Protein AF-A0A080LWV7-F1 (afdb_monomer_lite)

Foldseek 3Di:
DPDDDADPVRHDPDDCVVVPPQWDWDADPQGWIFIFGNPPLATKTKTADNVRQFIWIQGVSVRDIDTGHPDDDDDDDPPDDDDDDDPDDDDDDPDDDDDDDPPDDDDDDPPDDDDDDPDDDDD

Organism: NCBI:txid327160

Radius of gyration: 22.49 Å; chains: 1; bounding box: 58×31×60 Å

Secondary structure (DSSP, 8-state):
-------SSS--SS--TTS---EEEEE-TTS-EEEEE--TT--EEEEE-TTSSSEEEEETTTTEEEEE-SS------TTS------S------SS------SS------SS------S-----

Structure (mmCIF, N/CA/C/O backbone):
data_AF-A0A080LWV7-F1
#
_entry.id   AF-A0A080LWV7-F1
#
loop_
_atom_site.group_PDB
_atom_site.id
_atom_site.type_symbol
_atom_site.label_atom_id
_atom_site.label_alt_id
_atom_site.label_comp_id
_atom_site.label_asym_id
_atom_site.label_entity_id
_atom_site.label_seq_id
_atom_site.pdbx_PDB_ins_code
_atom_site.Cartn_x
_atom_site.Cartn_y
_atom_site.Cartn_z
_atom_site.occupancy
_atom_site.B_iso_or_equiv
_atom_site.auth_seq_id
_atom_site.auth_comp_id
_atom_site.auth_asym_id
_atom_site.auth_atom_id
_atom_site.pdbx_PDB_model_num
ATOM 1 N N . MET A 1 1 ? 27.137 19.958 -23.168 1.00 61.31 1 MET A N 1
ATOM 2 C CA . MET A 1 1 ? 27.069 18.478 -23.127 1.00 61.31 1 MET A CA 1
ATOM 3 C C . MET A 1 1 ? 25.679 18.060 -23.586 1.00 61.31 1 MET A C 1
ATOM 5 O O . MET A 1 1 ? 24.735 18.680 -23.121 1.00 61.31 1 MET A O 1
ATOM 9 N N . LEU A 1 2 ? 25.559 17.086 -24.499 1.00 73.69 2 LEU A N 1
ATOM 10 C CA . LEU A 1 2 ? 24.276 16.652 -25.093 1.00 73.69 2 LEU A CA 1
ATOM 11 C C . LEU A 1 2 ? 23.799 15.263 -24.615 1.00 73.69 2 LEU A C 1
ATOM 13 O O . LEU A 1 2 ? 22.686 14.869 -24.938 1.00 73.69 2 LEU A O 1
ATOM 17 N N . GLY A 1 3 ? 24.605 14.528 -23.838 1.00 80.69 3 GLY A N 1
ATOM 18 C CA . GLY A 1 3 ? 24.212 13.240 -23.256 1.00 80.69 3 GLY A CA 1
ATOM 19 C C . GLY A 1 3 ? 25.400 12.358 -22.869 1.00 80.69 3 GLY A C 1
ATOM 20 O O . GLY A 1 3 ? 26.553 12.728 -23.096 1.00 80.69 3 GLY A O 1
ATOM 21 N N . GLY A 1 4 ? 25.098 11.196 -22.286 1.00 80.94 4 GLY A N 1
ATOM 22 C CA . GLY A 1 4 ? 26.032 10.099 -22.027 1.00 80.94 4 GLY A CA 1
ATOM 23 C C . GLY A 1 4 ? 25.444 8.785 -22.546 1.00 80.94 4 GLY A C 1
ATOM 24 O O . GLY A 1 4 ? 24.227 8.609 -22.514 1.00 80.94 4 GLY A O 1
ATOM 25 N N . LEU A 1 5 ? 26.291 7.893 -23.063 1.00 85.44 5 LEU A N 1
ATOM 26 C CA . LEU A 1 5 ? 25.886 6.587 -23.593 1.00 85.44 5 LEU A CA 1
ATOM 27 C C . LEU A 1 5 ? 26.283 5.469 -22.622 1.00 85.44 5 LEU A C 1
ATOM 29 O O . LEU A 1 5 ? 27.374 5.494 -22.051 1.00 85.44 5 LEU A O 1
ATOM 33 N N . TRP A 1 6 ? 25.413 4.468 -22.496 1.00 85.06 6 TRP A N 1
ATOM 34 C CA . TRP A 1 6 ? 25.724 3.201 -21.832 1.00 85.06 6 TRP A CA 1
ATOM 35 C C . TRP A 1 6 ? 26.695 2.364 -22.681 1.00 85.06 6 TRP A C 1
ATOM 37 O O . TRP A 1 6 ? 26.744 2.497 -23.905 1.00 85.06 6 TRP A O 1
ATOM 47 N N . ASN A 1 7 ? 27.488 1.510 -22.035 1.00 83.75 7 ASN A N 1
ATOM 48 C CA . ASN A 1 7 ? 28.509 0.675 -22.671 1.00 83.75 7 ASN A CA 1
ATOM 49 C C . ASN A 1 7 ? 28.716 -0.646 -21.888 1.00 83.75 7 ASN A C 1
ATOM 51 O O . ASN A 1 7 ? 27.998 -0.944 -20.938 1.00 83.75 7 ASN A O 1
ATOM 55 N N . GLY A 1 8 ? 29.701 -1.466 -22.274 1.00 80.56 8 GLY A N 1
ATOM 56 C CA . GLY A 1 8 ? 29.962 -2.761 -21.619 1.00 80.56 8 GLY A CA 1
ATOM 57 C C . GLY A 1 8 ? 30.388 -2.680 -20.141 1.00 80.56 8 GLY A C 1
ATOM 58 O O . GLY A 1 8 ? 30.254 -3.664 -19.413 1.00 80.56 8 GLY A O 1
ATOM 59 N N . LYS A 1 9 ? 30.878 -1.520 -19.691 1.00 83.88 9 LYS A N 1
ATOM 60 C CA . LYS A 1 9 ? 31.225 -1.219 -18.296 1.00 83.88 9 LYS A CA 1
ATOM 61 C C . LYS A 1 9 ? 30.065 -0.522 -17.579 1.00 83.88 9 LYS A C 1
ATOM 63 O O . LYS A 1 9 ? 29.653 -0.970 -16.512 1.00 83.88 9 LYS A O 1
ATOM 68 N N . ASP A 1 10 ? 29.522 0.530 -18.186 1.00 83.25 10 ASP A N 1
ATOM 69 C CA . ASP A 1 10 ? 28.364 1.279 -17.697 1.00 83.25 10 ASP A CA 1
ATOM 70 C C . ASP A 1 10 ? 27.098 0.683 -18.309 1.00 83.25 10 ASP A C 1
ATOM 72 O O . ASP A 1 10 ? 26.618 1.125 -19.353 1.00 83.25 10 ASP A O 1
ATOM 76 N N . LYS A 1 11 ? 26.593 -0.379 -17.683 1.00 85.94 11 LYS A N 1
ATOM 77 C CA . LYS A 1 11 ? 25.412 -1.091 -18.175 1.00 85.94 11 LYS A CA 1
ATOM 78 C C . LYS A 1 11 ? 24.145 -0.241 -18.023 1.00 85.94 11 LYS A C 1
ATOM 80 O O . LYS A 1 11 ? 24.022 0.477 -17.026 1.00 85.94 11 LYS A O 1
ATOM 85 N N . PRO A 1 12 ? 23.184 -0.361 -18.958 1.00 86.69 12 PRO A N 1
ATOM 86 C CA . PRO A 1 12 ? 21.888 0.280 -18.812 1.00 86.69 12 PRO A CA 1
ATOM 87 C C . PRO A 1 12 ? 21.167 -0.232 -17.555 1.00 86.69 12 PRO A C 1
ATOM 89 O O . PRO A 1 12 ? 21.448 -1.330 -17.064 1.00 86.69 12 PRO A O 1
ATOM 92 N N . PRO A 1 13 ? 20.230 0.555 -17.012 1.00 84.69 13 PRO A N 1
ATOM 93 C CA . PRO A 1 13 ? 19.577 0.229 -15.752 1.00 84.69 13 PRO A CA 1
ATOM 94 C C . PRO A 1 13 ? 18.476 -0.841 -15.887 1.00 84.69 13 PRO A C 1
ATOM 96 O O . PRO A 1 13 ? 18.009 -1.340 -14.868 1.00 84.69 13 PRO A O 1
ATOM 99 N N . ALA A 1 14 ? 18.094 -1.204 -17.114 1.00 86.25 14 ALA A N 1
ATOM 100 C CA . ALA A 1 14 ? 17.279 -2.367 -17.454 1.00 86.25 14 ALA A CA 1
ATOM 101 C C . ALA A 1 14 ? 17.836 -3.029 -18.720 1.00 86.25 14 ALA A C 1
ATOM 103 O O . ALA A 1 14 ? 18.460 -2.358 -19.548 1.00 86.25 14 ALA A O 1
ATOM 104 N N . ASP A 1 15 ? 17.606 -4.333 -18.850 1.00 83.94 15 ASP A N 1
ATOM 105 C CA . ASP A 1 15 ? 17.845 -5.052 -20.098 1.00 83.94 15 ASP A CA 1
ATOM 106 C C . ASP A 1 15 ? 16.707 -4.769 -21.090 1.00 83.94 15 ASP A C 1
ATOM 108 O O . ASP A 1 15 ? 15.557 -4.594 -20.696 1.00 83.94 15 ASP A O 1
ATOM 112 N N . ASN A 1 16 ? 17.054 -4.702 -22.370 1.00 84.31 16 ASN A N 1
ATOM 113 C CA . ASN A 1 16 ? 16.122 -4.547 -23.486 1.00 84.31 16 ASN A CA 1
ATOM 114 C C . ASN A 1 16 ? 16.591 -5.376 -24.697 1.00 84.31 16 ASN A C 1
ATOM 116 O O . ASN A 1 16 ? 16.426 -4.971 -25.848 1.00 84.31 16 ASN A O 1
ATOM 120 N N . ALA A 1 17 ? 17.265 -6.505 -24.454 1.00 82.88 17 ALA A N 1
ATOM 121 C CA . ALA A 1 17 ? 17.782 -7.375 -25.509 1.00 82.88 17 ALA A CA 1
ATOM 122 C C . ALA A 1 17 ? 16.682 -7.964 -26.413 1.00 82.88 17 ALA A C 1
ATOM 124 O O . ALA A 1 17 ? 16.961 -8.305 -27.560 1.00 82.88 17 ALA A O 1
ATOM 125 N N . ASP A 1 18 ? 15.444 -8.060 -25.919 1.00 85.50 18 ASP A N 1
ATOM 126 C CA . ASP A 1 18 ? 14.275 -8.516 -26.679 1.00 85.50 18 ASP A CA 1
ATOM 127 C C . ASP A 1 18 ? 13.680 -7.437 -27.607 1.00 85.50 18 ASP A C 1
ATOM 129 O O . ASP A 1 18 ? 12.871 -7.748 -28.479 1.00 85.50 18 ASP A O 1
ATOM 133 N N . GLY A 1 19 ? 14.086 -6.173 -27.441 1.00 84.75 19 GLY A N 1
ATOM 134 C CA . GLY A 1 19 ? 13.636 -5.037 -28.239 1.00 84.75 19 GLY A CA 1
ATOM 135 C C . GLY A 1 19 ? 12.207 -4.565 -27.960 1.00 84.75 19 GLY A C 1
ATOM 136 O O . GLY A 1 19 ? 11.764 -3.619 -28.613 1.00 84.75 19 GLY A O 1
ATOM 137 N N . GLN A 1 20 ? 11.490 -5.165 -27.005 1.00 88.88 20 GLN A N 1
ATOM 138 C CA . GLN A 1 20 ? 10.095 -4.805 -26.718 1.00 88.88 20 GLN A CA 1
ATOM 139 C C . GLN A 1 20 ? 9.984 -3.453 -26.011 1.00 88.88 20 GLN A C 1
ATOM 141 O O . GLN A 1 20 ? 8.978 -2.760 -26.143 1.00 88.88 20 GLN A O 1
ATOM 146 N N . ASN A 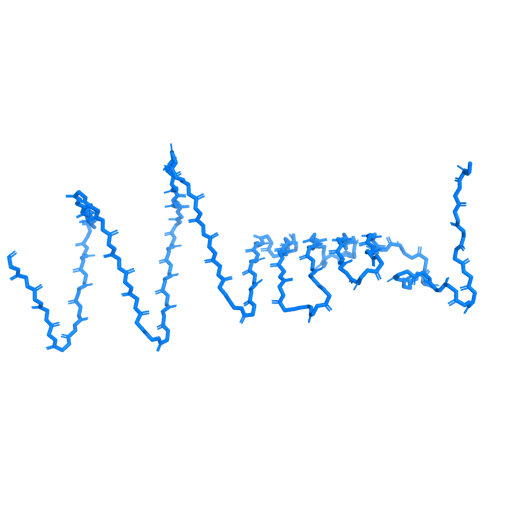1 21 ? 11.035 -3.056 -25.287 1.00 88.00 21 ASN A N 1
ATOM 147 C CA . ASN A 1 21 ? 11.116 -1.795 -24.557 1.00 88.00 21 ASN A CA 1
ATOM 148 C C . ASN A 1 21 ? 9.948 -1.597 -23.575 1.00 88.00 21 ASN A C 1
ATOM 150 O O . ASN A 1 21 ? 9.490 -0.474 -23.360 1.00 88.00 21 ASN A O 1
ATOM 154 N N . ALA A 1 22 ? 9.484 -2.702 -22.982 1.00 92.88 22 ALA A N 1
ATOM 155 C CA . ALA A 1 22 ? 8.389 -2.715 -22.019 1.00 92.88 22 ALA A CA 1
ATOM 156 C C . ALA A 1 22 ? 8.748 -1.969 -20.724 1.00 92.88 22 ALA A C 1
ATOM 158 O O . ALA A 1 22 ? 7.879 -1.419 -20.062 1.00 92.88 22 ALA A O 1
ATOM 159 N N . LEU A 1 23 ? 10.032 -1.907 -20.357 1.00 93.38 23 LEU A N 1
ATOM 160 C CA . LEU A 1 23 ? 10.478 -1.215 -19.151 1.00 93.38 23 LEU A CA 1
ATOM 161 C C . LEU A 1 23 ? 11.063 0.155 -19.481 1.00 93.38 23 LEU A C 1
ATOM 163 O O . LEU A 1 23 ? 12.142 0.270 -20.064 1.00 93.38 23 LEU A O 1
ATOM 167 N N . ARG A 1 24 ? 10.402 1.210 -19.006 1.00 93.69 24 ARG A N 1
ATOM 168 C CA . ARG A 1 24 ? 10.937 2.576 -19.017 1.00 93.69 24 ARG A CA 1
ATOM 169 C C . ARG A 1 24 ? 11.221 2.987 -17.589 1.00 93.69 24 ARG A C 1
ATOM 171 O O . ARG A 1 24 ? 10.313 3.020 -16.766 1.00 93.69 24 ARG A O 1
ATOM 178 N N . LEU A 1 25 ? 12.469 3.307 -17.263 1.00 95.06 25 LEU A N 1
ATOM 179 C CA . LEU A 1 25 ? 12.808 3.630 -15.882 1.00 95.06 25 LEU A CA 1
ATOM 180 C C . LEU A 1 25 ? 13.901 4.682 -15.746 1.00 95.06 25 LEU A C 1
ATOM 182 O O . LEU A 1 25 ? 14.763 4.844 -16.610 1.00 95.06 25 LEU A O 1
ATOM 186 N N . ILE A 1 26 ? 13.872 5.367 -14.608 1.00 94.38 26 ILE A N 1
ATOM 187 C CA . ILE A 1 26 ? 14.931 6.250 -14.138 1.00 94.38 26 ILE A CA 1
ATOM 188 C C . ILE A 1 26 ? 15.528 5.608 -12.891 1.00 94.38 26 ILE A C 1
ATOM 190 O O . ILE A 1 26 ? 14.828 5.370 -11.907 1.00 94.38 26 ILE A O 1
ATOM 194 N N . ARG A 1 27 ? 16.838 5.351 -12.925 1.00 94.69 27 ARG A N 1
ATOM 195 C CA . ARG A 1 27 ? 17.599 4.864 -11.773 1.00 94.69 27 ARG A CA 1
ATOM 196 C C . ARG A 1 27 ? 18.529 5.955 -11.265 1.00 94.69 27 ARG A C 1
ATOM 198 O O . ARG A 1 27 ? 19.380 6.448 -12.001 1.00 94.69 27 ARG A O 1
ATOM 205 N N . SER A 1 28 ? 18.386 6.323 -9.997 1.00 95.44 28 SER A N 1
ATOM 206 C CA . SER A 1 28 ? 19.306 7.265 -9.349 1.00 95.44 28 SER A CA 1
ATOM 207 C C . SER A 1 28 ? 20.696 6.643 -9.156 1.00 95.44 28 SER A C 1
ATOM 209 O O . SER A 1 28 ? 20.829 5.423 -9.054 1.00 95.44 28 SER A O 1
ATOM 211 N N . ARG A 1 29 ? 21.739 7.472 -8.990 1.00 93.38 29 ARG A N 1
ATOM 212 C CA . ARG A 1 29 ? 23.100 7.006 -8.640 1.00 93.38 29 ARG A CA 1
ATOM 213 C C . ARG A 1 29 ? 23.110 6.104 -7.397 1.00 93.38 29 ARG A C 1
ATOM 215 O O . ARG A 1 29 ? 23.904 5.174 -7.320 1.00 93.38 29 ARG A O 1
ATOM 222 N N . SER A 1 30 ? 22.242 6.393 -6.425 1.00 95.44 30 SER A N 1
ATOM 223 C CA . SER A 1 30 ? 22.139 5.635 -5.173 1.00 95.44 30 SER A CA 1
ATOM 224 C C . SER A 1 30 ? 21.332 4.340 -5.310 1.00 95.44 30 SER A C 1
ATOM 226 O O . SER A 1 30 ? 21.392 3.506 -4.412 1.00 95.44 30 SER A O 1
ATOM 228 N N . GLY A 1 31 ? 20.623 4.140 -6.425 1.00 94.25 31 GLY A N 1
ATOM 229 C CA . GLY A 1 31 ? 19.936 2.893 -6.759 1.00 94.25 31 GLY A CA 1
ATOM 230 C C . GLY A 1 31 ? 18.408 2.916 -6.674 1.00 94.25 31 GLY A C 1
ATOM 231 O O . GLY A 1 31 ? 17.814 1.927 -7.075 1.00 94.25 31 GLY A O 1
ATOM 232 N N . HIS A 1 32 ? 17.780 4.013 -6.230 1.00 97.56 32 HIS A N 1
ATOM 233 C CA . HIS A 1 32 ? 16.316 4.195 -6.270 1.00 97.56 32 HIS A CA 1
ATOM 234 C C . HIS A 1 32 ? 15.777 4.173 -7.704 1.00 97.56 32 HIS A C 1
ATOM 236 O O . HIS A 1 32 ? 16.478 4.631 -8.616 1.00 97.56 32 HIS A O 1
ATOM 242 N N . LEU A 1 33 ? 14.537 3.715 -7.870 1.00 97.25 33 LEU A N 1
ATOM 243 C CA . LEU A 1 33 ? 13.876 3.514 -9.153 1.00 97.25 33 LEU A CA 1
ATOM 244 C C . LEU A 1 33 ? 12.553 4.278 -9.233 1.00 97.25 33 LEU A C 1
ATOM 246 O O . LEU A 1 33 ? 11.755 4.269 -8.299 1.00 97.25 33 LEU A O 1
ATOM 250 N N . VAL A 1 34 ? 12.308 4.872 -10.396 1.00 98.12 34 VAL A N 1
ATOM 251 C CA . VAL A 1 34 ? 10.962 5.181 -10.890 1.00 98.12 34 VAL A CA 1
ATOM 252 C C . VAL A 1 34 ? 10.792 4.388 -12.178 1.00 98.12 34 VAL A C 1
ATOM 254 O O . VAL A 1 34 ? 11.597 4.570 -13.092 1.00 98.12 34 VAL A O 1
ATOM 257 N N . ARG A 1 35 ? 9.815 3.481 -12.243 1.00 97.00 35 ARG A N 1
ATOM 258 C CA . ARG A 1 35 ? 9.658 2.507 -13.334 1.00 97.00 35 ARG A CA 1
ATOM 259 C C . ARG A 1 35 ? 8.228 2.501 -13.867 1.00 97.00 35 ARG A C 1
ATOM 261 O O . ARG A 1 35 ? 7.275 2.508 -13.098 1.00 97.00 35 ARG A O 1
ATOM 268 N N . LEU A 1 36 ? 8.113 2.478 -15.188 1.00 97.19 36 LEU A N 1
ATOM 269 C CA . LEU A 1 36 ? 6.905 2.180 -15.943 1.00 97.19 36 LEU A CA 1
ATOM 270 C C . LEU A 1 36 ? 7.115 0.819 -16.605 1.00 97.19 36 LEU A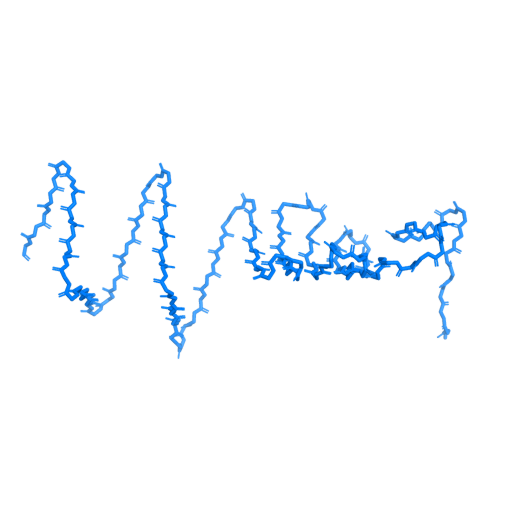 C 1
ATOM 272 O O . LEU A 1 36 ? 8.134 0.616 -17.274 1.00 97.19 36 LEU A O 1
ATOM 276 N N . ASN A 1 37 ? 6.182 -0.098 -16.381 1.00 95.25 37 ASN A N 1
ATOM 277 C CA . ASN A 1 37 ? 6.096 -1.363 -17.092 1.00 95.25 37 ASN A CA 1
ATOM 278 C C . ASN A 1 37 ? 4.914 -1.296 -18.063 1.00 95.25 37 ASN A C 1
ATOM 280 O O . ASN A 1 37 ? 3.785 -1.141 -17.611 1.00 95.25 37 ASN A O 1
ATOM 284 N N . ASP A 1 38 ? 5.198 -1.422 -19.354 1.00 94.94 38 ASP A N 1
ATOM 285 C CA . ASP A 1 38 ? 4.250 -1.475 -20.471 1.00 94.94 38 ASP A CA 1
ATOM 286 C C . ASP A 1 38 ? 4.102 -2.923 -21.010 1.00 94.94 38 ASP A C 1
ATOM 288 O O . ASP A 1 38 ? 3.633 -3.126 -22.128 1.00 94.94 38 ASP A O 1
ATOM 292 N N . GLU A 1 39 ? 4.555 -3.948 -20.269 1.00 93.50 39 GLU A N 1
ATOM 293 C CA . GLU A 1 39 ? 4.314 -5.353 -20.632 1.00 93.50 39 GLU A CA 1
ATOM 294 C C . GLU A 1 39 ? 2.811 -5.662 -20.564 1.00 93.50 39 GLU A C 1
ATOM 296 O O . GLU A 1 39 ? 2.191 -5.495 -19.512 1.00 93.50 39 GLU A O 1
ATOM 301 N N . ASP A 1 40 ? 2.258 -6.143 -21.682 1.00 92.94 40 ASP A N 1
ATOM 302 C CA . ASP A 1 40 ? 0.827 -6.405 -21.864 1.00 92.94 40 ASP A CA 1
ATOM 303 C C . ASP A 1 40 ? 0.267 -7.310 -20.750 1.00 92.94 40 ASP A C 1
ATOM 305 O O . ASP A 1 40 ? 0.764 -8.414 -20.493 1.00 92.94 40 ASP A O 1
ATOM 309 N N . GLY A 1 41 ? -0.753 -6.819 -20.045 1.00 93.94 41 GLY A N 1
ATOM 310 C CA . GLY A 1 41 ? -1.396 -7.495 -18.914 1.00 93.94 41 GLY A CA 1
ATOM 311 C C . GLY A 1 41 ? -0.612 -7.479 -17.594 1.00 93.94 41 GLY A C 1
ATOM 312 O O . GLY A 1 41 ? -1.034 -8.125 -16.628 1.00 93.94 41 GLY A O 1
ATOM 313 N N . LYS A 1 42 ? 0.526 -6.777 -17.519 1.00 94.81 42 LYS A N 1
ATOM 314 C CA . LYS A 1 42 ? 1.344 -6.599 -16.302 1.00 94.81 42 LYS A CA 1
ATOM 315 C C . LYS A 1 42 ? 1.768 -5.148 -16.100 1.00 94.81 42 LYS A C 1
ATOM 317 O O . LYS A 1 42 ? 2.811 -4.879 -15.491 1.00 94.81 42 LYS A O 1
ATOM 322 N N . GLU A 1 43 ? 0.976 -4.223 -16.614 1.00 96.88 43 GLU A N 1
ATOM 323 C CA . GLU A 1 43 ? 1.315 -2.816 -16.648 1.00 96.88 43 GLU A CA 1
ATOM 324 C C . GLU A 1 43 ? 1.355 -2.238 -15.226 1.00 96.88 43 GLU A C 1
ATOM 326 O O . GLU A 1 43 ? 0.498 -2.530 -14.377 1.00 96.88 43 GLU A O 1
ATOM 331 N N . LYS A 1 44 ? 2.411 -1.469 -14.931 1.00 97.81 44 LYS A N 1
ATOM 332 C CA . LYS A 1 44 ? 2.683 -0.929 -13.588 1.00 97.81 44 LYS A CA 1
ATOM 333 C C . LYS A 1 44 ? 3.363 0.428 -13.632 1.00 97.81 44 LYS A C 1
ATOM 335 O O . LYS A 1 44 ? 4.180 0.700 -14.509 1.00 97.81 44 LYS A O 1
ATOM 340 N N . ILE A 1 45 ? 3.091 1.240 -12.614 1.00 98.38 45 ILE A N 1
ATOM 341 C CA . ILE A 1 45 ? 3.852 2.452 -12.285 1.00 98.38 45 ILE A CA 1
ATOM 342 C C . ILE A 1 45 ? 4.427 2.264 -10.887 1.00 98.38 45 ILE A C 1
ATOM 344 O O . ILE A 1 45 ? 3.691 1.971 -9.947 1.00 98.38 45 ILE A O 1
ATOM 348 N N . GLU A 1 46 ? 5.735 2.430 -10.733 1.00 98.19 46 GLU A N 1
ATOM 349 C CA . GLU A 1 46 ? 6.437 2.070 -9.504 1.00 98.19 46 GLU A CA 1
ATOM 350 C C . GLU A 1 46 ? 7.427 3.155 -9.078 1.00 98.19 46 GLU A C 1
ATOM 352 O O . GLU A 1 46 ? 8.205 3.665 -9.887 1.00 98.19 46 GLU A O 1
ATOM 357 N N . ILE A 1 47 ? 7.434 3.464 -7.783 1.00 98.44 47 ILE A N 1
ATOM 358 C CA . ILE A 1 47 ? 8.466 4.259 -7.111 1.00 98.44 47 ILE A CA 1
ATOM 359 C C . ILE A 1 47 ? 9.048 3.377 -6.014 1.00 98.44 47 ILE A C 1
ATOM 361 O O . ILE A 1 47 ? 8.323 2.988 -5.102 1.00 98.44 47 ILE A O 1
ATOM 365 N N . ILE A 1 48 ? 10.332 3.038 -6.114 1.00 98.19 48 ILE A N 1
ATOM 366 C CA . ILE A 1 48 ? 10.969 2.018 -5.273 1.00 98.19 48 ILE A CA 1
ATOM 367 C C . ILE A 1 48 ? 12.294 2.553 -4.737 1.00 98.19 48 ILE A C 1
ATOM 369 O O . ILE A 1 48 ? 13.108 3.125 -5.474 1.00 98.19 48 ILE A O 1
ATOM 373 N N . ASP A 1 49 ? 12.527 2.380 -3.439 1.00 98.00 49 ASP A N 1
ATOM 374 C CA . ASP A 1 49 ? 13.809 2.722 -2.845 1.00 98.00 49 ASP A CA 1
ATOM 375 C C . ASP A 1 49 ? 14.911 1.701 -3.191 1.00 98.00 49 ASP A C 1
ATOM 377 O O . ASP A 1 49 ? 14.682 0.680 -3.827 1.00 98.00 49 ASP A O 1
ATOM 381 N N . LYS A 1 50 ? 16.157 1.973 -2.790 1.00 97.06 50 LYS A N 1
ATOM 382 C CA . LYS A 1 50 ? 17.277 1.060 -3.071 1.00 97.06 50 LYS A CA 1
ATOM 383 C C . LYS A 1 50 ? 17.114 -0.293 -2.363 1.00 97.06 50 LYS A C 1
ATOM 385 O O . LYS A 1 50 ? 17.646 -1.289 -2.840 1.00 97.06 50 LYS A O 1
ATOM 390 N N . SER A 1 51 ? 16.485 -0.301 -1.186 1.00 96.94 51 SER A N 1
ATOM 391 C CA . SER A 1 51 ? 16.317 -1.524 -0.398 1.00 96.94 51 SER A CA 1
ATOM 392 C C . SER A 1 51 ? 15.209 -2.428 -0.935 1.00 96.94 51 SER A C 1
ATOM 394 O O . SER A 1 51 ? 15.146 -3.582 -0.528 1.00 96.94 51 SER A O 1
ATOM 396 N N . GLU A 1 52 ? 14.363 -1.898 -1.826 1.00 96.19 52 GLU A N 1
ATOM 397 C CA . GLU A 1 52 ? 13.145 -2.521 -2.355 1.00 96.19 52 GLU A CA 1
ATOM 398 C C . GLU A 1 52 ? 12.069 -2.787 -1.297 1.00 96.19 52 GLU A C 1
ATOM 400 O O . GLU A 1 52 ? 11.020 -3.354 -1.595 1.00 96.19 52 GLU A O 1
ATOM 405 N N . LYS A 1 53 ? 12.290 -2.336 -0.060 1.00 97.62 53 LYS A N 1
ATOM 406 C CA . LYS A 1 53 ? 11.342 -2.515 1.035 1.00 97.62 53 LYS A CA 1
ATOM 407 C C . LYS A 1 53 ? 10.336 -1.377 1.147 1.00 97.62 53 LYS A C 1
ATOM 409 O O . LYS A 1 53 ? 9.276 -1.559 1.738 1.00 97.62 53 LYS A O 1
ATOM 414 N N . ASN A 1 54 ? 10.661 -0.211 0.586 1.00 98.38 54 ASN A N 1
ATOM 415 C CA . ASN A 1 54 ? 9.778 0.948 0.581 1.00 98.38 54 ASN A CA 1
ATOM 416 C C . ASN A 1 54 ? 9.326 1.225 -0.853 1.00 98.38 54 ASN A C 1
ATOM 418 O O . ASN A 1 54 ? 10.162 1.443 -1.737 1.00 98.38 54 ASN A O 1
ATOM 422 N N . SER A 1 55 ? 8.014 1.216 -1.095 1.00 98.31 55 SER A N 1
ATOM 423 C CA . SER A 1 55 ? 7.483 1.372 -2.450 1.00 98.31 55 SER A CA 1
ATOM 424 C C . SER A 1 55 ? 6.087 1.984 -2.524 1.00 98.31 55 SER A C 1
ATOM 426 O O . SER A 1 55 ? 5.291 1.915 -1.585 1.00 98.31 55 SER A O 1
ATOM 428 N N . ILE A 1 56 ? 5.802 2.573 -3.686 1.00 98.62 56 ILE A N 1
ATOM 429 C CA . ILE A 1 56 ? 4.461 2.926 -4.150 1.00 98.62 56 ILE A CA 1
ATOM 430 C C . ILE A 1 56 ? 4.272 2.253 -5.506 1.00 98.62 56 ILE A C 1
ATOM 432 O O . ILE A 1 56 ? 5.054 2.501 -6.426 1.00 98.62 56 ILE A O 1
ATOM 436 N N . VAL A 1 57 ? 3.247 1.413 -5.624 1.00 98.50 57 VAL A N 1
ATOM 437 C CA . VAL A 1 57 ? 2.961 0.626 -6.829 1.00 98.50 57 VAL A CA 1
ATOM 438 C C . VAL A 1 57 ? 1.526 0.864 -7.265 1.00 98.50 57 VAL A C 1
ATOM 440 O O . VAL A 1 57 ? 0.594 0.589 -6.512 1.00 98.50 57 VAL A O 1
ATOM 443 N N . PHE A 1 58 ? 1.358 1.342 -8.492 1.00 98.56 58 PHE A N 1
ATOM 444 C CA . PHE A 1 58 ? 0.090 1.361 -9.206 1.00 98.56 58 PHE A CA 1
ATOM 445 C C . PHE A 1 58 ? 0.092 0.145 -10.127 1.00 98.56 58 PHE A C 1
ATOM 447 O O . PHE A 1 58 ? 0.865 0.095 -11.083 1.00 98.56 58 PHE A O 1
ATOM 454 N N . ASP A 1 59 ? -0.730 -0.846 -9.813 1.00 97.62 59 ASP A N 1
ATOM 455 C CA . ASP A 1 59 ? -0.890 -2.052 -10.615 1.00 97.62 59 ASP A CA 1
ATOM 456 C C . ASP A 1 59 ? -2.137 -1.869 -11.482 1.00 97.62 59 ASP A C 1
ATOM 458 O O . ASP A 1 59 ? -3.269 -1.972 -11.003 1.00 97.62 59 ASP A O 1
ATOM 462 N N . THR A 1 60 ? -1.934 -1.498 -12.747 1.00 95.31 60 THR A N 1
ATOM 463 C CA . THR A 1 60 ? -3.040 -1.135 -13.643 1.00 95.31 60 THR A CA 1
ATOM 464 C C . THR A 1 60 ? -3.768 -2.365 -14.170 1.00 95.31 60 THR A C 1
ATOM 466 O O . THR A 1 60 ? -4.962 -2.276 -14.442 1.00 95.31 60 THR A O 1
ATOM 469 N N . ALA A 1 61 ? -3.098 -3.520 -14.222 1.00 92.69 61 ALA A N 1
ATOM 470 C CA . ALA A 1 61 ? -3.719 -4.797 -14.567 1.00 92.69 61 ALA A CA 1
ATOM 471 C C . ALA A 1 61 ? -4.783 -5.220 -13.534 1.00 92.69 61 ALA A C 1
ATOM 473 O O . ALA A 1 61 ? -5.867 -5.676 -13.896 1.00 92.69 61 ALA A O 1
ATOM 474 N N . SER A 1 62 ? -4.501 -5.033 -12.240 1.00 95.69 62 SER A N 1
ATOM 475 C CA . SER A 1 62 ? -5.450 -5.299 -11.144 1.00 95.69 62 SER A CA 1
ATOM 476 C C . SER A 1 62 ? -6.276 -4.082 -10.714 1.00 95.69 62 SER A C 1
ATOM 478 O O . SER A 1 62 ? -7.205 -4.226 -9.917 1.00 95.69 62 SER A O 1
ATOM 480 N N . ASN A 1 63 ? -5.953 -2.894 -11.233 1.00 96.75 63 ASN A N 1
ATOM 481 C CA . ASN A 1 63 ? -6.516 -1.603 -10.840 1.00 96.75 63 ASN A CA 1
ATOM 482 C C . ASN A 1 63 ? -6.386 -1.324 -9.327 1.00 96.75 63 ASN A C 1
ATOM 484 O O . ASN A 1 63 ? -7.354 -0.953 -8.656 1.00 96.75 63 ASN A O 1
ATOM 488 N N . THR A 1 64 ? -5.185 -1.532 -8.777 1.00 97.81 64 THR A N 1
ATOM 489 C CA . THR A 1 64 ? -4.885 -1.321 -7.352 1.00 97.81 64 THR A CA 1
ATOM 490 C C . THR A 1 64 ? -3.709 -0.372 -7.133 1.00 97.81 64 THR A C 1
ATOM 492 O O . THR A 1 64 ? -2.850 -0.195 -7.996 1.00 97.81 64 THR A O 1
ATOM 495 N N . ILE A 1 65 ? -3.669 0.251 -5.952 1.00 98.25 65 ILE A N 1
ATOM 496 C CA . ILE A 1 65 ? -2.536 1.056 -5.487 1.00 98.25 65 ILE A CA 1
ATOM 497 C C . ILE A 1 65 ? -2.072 0.492 -4.148 1.00 98.25 65 ILE A C 1
ATOM 499 O O . ILE A 1 65 ? -2.881 0.330 -3.234 1.00 98.25 65 ILE A O 1
ATOM 503 N N . THR A 1 66 ? -0.775 0.220 -4.028 1.00 98.00 66 THR A N 1
ATOM 504 C CA . THR A 1 66 ? -0.149 -0.292 -2.804 1.00 98.00 66 THR A CA 1
ATOM 505 C C . THR A 1 66 ? 0.963 0.645 -2.353 1.00 98.00 66 THR A C 1
ATOM 507 O O . THR A 1 66 ? 1.798 1.054 -3.158 1.00 98.00 66 THR A O 1
ATOM 510 N N . ILE A 1 67 ? 0.981 0.971 -1.060 1.00 98.25 67 ILE A N 1
ATOM 511 C CA . ILE A 1 67 ? 2.069 1.698 -0.398 1.00 98.25 67 ILE A CA 1
ATOM 512 C C . ILE A 1 67 ? 2.661 0.758 0.650 1.00 98.25 67 ILE A C 1
ATOM 514 O O . ILE A 1 67 ? 1.927 0.192 1.459 1.00 98.25 67 ILE A O 1
ATOM 518 N N . THR A 1 68 ? 3.975 0.562 0.628 1.00 98.00 68 THR A N 1
ATOM 519 C CA . THR A 1 68 ? 4.682 -0.343 1.544 1.00 98.00 68 THR A CA 1
ATOM 520 C C . THR A 1 68 ? 5.892 0.356 2.151 1.00 98.00 68 THR A C 1
ATOM 522 O O . THR A 1 68 ? 6.577 1.114 1.465 1.00 98.00 68 THR A O 1
ATOM 525 N N . SER A 1 69 ? 6.138 0.094 3.436 1.00 98.12 69 SER A N 1
ATOM 526 C CA . SER A 1 69 ? 7.292 0.570 4.202 1.00 98.12 69 SER A CA 1
ATOM 527 C C . SER A 1 69 ? 7.824 -0.571 5.073 1.00 98.12 69 SER A C 1
ATOM 529 O O . SER A 1 69 ? 7.032 -1.358 5.590 1.00 98.12 69 SER A O 1
ATOM 531 N N . ASP A 1 70 ? 9.146 -0.659 5.249 1.00 97.94 70 ASP A N 1
ATOM 532 C CA . ASP A 1 70 ? 9.782 -1.600 6.198 1.00 97.94 70 ASP A CA 1
ATOM 533 C C . ASP A 1 70 ? 9.573 -1.175 7.658 1.00 97.94 70 ASP A C 1
ATOM 535 O O . ASP A 1 70 ? 9.779 -1.961 8.577 1.00 97.94 70 ASP A O 1
ATOM 539 N N . GLN A 1 71 ? 9.243 0.099 7.865 1.00 96.94 71 GLN A N 1
ATOM 540 C CA . GLN A 1 71 ? 9.087 0.732 9.170 1.00 96.94 71 GLN A CA 1
ATOM 541 C C . GLN A 1 71 ? 7.812 1.591 9.144 1.00 96.94 71 GLN A C 1
ATOM 543 O O . GLN A 1 71 ? 6.788 1.187 8.591 1.00 96.94 71 GLN A O 1
ATOM 548 N N . ASP A 1 72 ? 7.868 2.792 9.712 1.00 97.31 72 ASP A N 1
ATOM 549 C CA . ASP A 1 72 ? 6.703 3.649 9.880 1.00 97.31 72 ASP A CA 1
ATOM 550 C C . ASP A 1 72 ? 6.172 4.225 8.557 1.00 97.31 72 ASP A C 1
ATOM 552 O O . ASP A 1 72 ? 6.907 4.465 7.591 1.00 97.31 72 ASP A O 1
ATOM 556 N N . ILE A 1 73 ? 4.867 4.502 8.551 1.00 97.75 73 ILE A N 1
ATOM 557 C CA . ILE A 1 73 ? 4.178 5.320 7.553 1.00 97.75 73 ILE A CA 1
ATOM 558 C C . ILE A 1 73 ? 3.462 6.446 8.307 1.00 97.75 73 ILE A C 1
ATOM 560 O O . ILE A 1 73 ? 2.591 6.184 9.134 1.00 97.75 73 ILE A O 1
ATOM 564 N N . SER A 1 74 ? 3.795 7.701 7.993 1.00 96.56 74 SER A N 1
ATOM 565 C CA . SER A 1 74 ? 3.221 8.888 8.644 1.00 96.56 74 SER A CA 1
ATOM 566 C C . SER A 1 74 ? 2.392 9.714 7.662 1.00 96.56 74 SER A C 1
ATOM 568 O O . SER A 1 74 ? 2.920 10.214 6.669 1.00 96.56 74 SER A O 1
ATOM 570 N N . LEU A 1 75 ? 1.101 9.903 7.957 1.00 96.50 75 LEU A N 1
ATOM 571 C CA . LEU A 1 75 ? 0.191 10.763 7.192 1.00 96.50 75 LEU A CA 1
ATOM 572 C C . LEU A 1 75 ? -0.159 11.988 8.042 1.00 96.50 75 LEU A C 1
ATOM 574 O O . LEU A 1 75 ? -0.901 11.883 9.014 1.00 96.50 75 LEU A O 1
ATOM 578 N N . LEU A 1 76 ? 0.383 13.153 7.685 1.00 95.88 76 LEU A N 1
ATOM 579 C CA . LEU A 1 76 ? 0.254 14.381 8.472 1.00 95.88 76 LEU A CA 1
ATOM 580 C C . LEU A 1 76 ? -0.429 15.479 7.654 1.00 95.88 76 LEU A C 1
ATOM 582 O O . LEU A 1 76 ? 0.022 15.819 6.562 1.00 95.88 76 LEU A O 1
ATOM 586 N N . ALA A 1 77 ? -1.472 16.088 8.220 1.00 96.88 77 ALA A N 1
ATOM 587 C CA . ALA A 1 77 ? -2.130 17.274 7.671 1.00 96.88 77 ALA A CA 1
ATOM 588 C C . ALA A 1 77 ? -2.304 18.348 8.768 1.00 96.88 77 ALA A C 1
ATOM 590 O O . ALA A 1 77 ? -3.423 18.574 9.220 1.00 96.88 77 ALA A O 1
ATOM 591 N N . PRO A 1 78 ? -1.227 19.030 9.218 1.00 9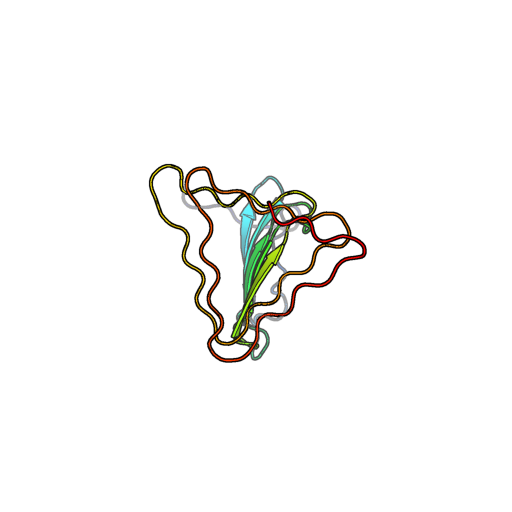6.50 78 PRO A N 1
ATOM 592 C CA . PRO A 1 78 ? -1.249 19.879 10.421 1.00 96.50 78 PRO A CA 1
ATOM 593 C C . PRO A 1 78 ? -2.242 21.049 10.404 1.00 96.50 78 PRO A C 1
ATOM 595 O O . PRO A 1 78 ? -2.516 21.636 11.444 1.00 96.50 78 PRO A O 1
ATOM 598 N N . GLN A 1 79 ? -2.728 21.434 9.226 1.00 96.50 79 GLN A N 1
ATOM 599 C CA . GLN A 1 79 ? -3.703 22.512 9.025 1.00 96.50 79 GLN A CA 1
ATOM 600 C C . GLN A 1 79 ? -4.914 22.034 8.205 1.00 96.50 79 GLN A C 1
ATOM 602 O O . GLN A 1 79 ? -5.679 22.850 7.700 1.00 96.50 79 GLN A O 1
ATOM 607 N N . GLY A 1 80 ? -5.052 20.721 7.993 1.00 97.06 80 GLY A N 1
ATOM 608 C CA . GLY A 1 80 ? -6.003 20.148 7.044 1.00 97.06 80 GLY A CA 1
ATOM 609 C C . GLY A 1 80 ? -6.768 18.954 7.598 1.00 97.06 80 GLY A C 1
ATOM 610 O O . GLY A 1 80 ? -6.683 18.613 8.773 1.00 97.06 80 GLY A O 1
ATOM 611 N N . THR A 1 81 ? -7.531 18.310 6.719 1.00 96.44 81 THR A N 1
ATOM 612 C CA . THR A 1 81 ? -8.350 17.138 7.040 1.00 96.44 81 THR A CA 1
ATOM 613 C C . THR A 1 81 ? -7.926 15.960 6.176 1.00 96.44 81 THR A C 1
ATOM 615 O O . THR A 1 81 ? -7.760 16.111 4.967 1.00 96.44 81 THR A O 1
ATOM 618 N N . ILE A 1 82 ? -7.803 14.780 6.781 1.00 97.44 82 ILE A N 1
ATOM 619 C CA . ILE A 1 82 ? -7.644 13.514 6.060 1.00 97.44 82 ILE A CA 1
ATOM 620 C C . ILE A 1 82 ? -9.033 12.870 5.956 1.00 97.44 82 ILE A C 1
ATOM 622 O O . ILE A 1 82 ? -9.675 12.630 6.975 1.00 97.44 82 ILE A O 1
ATOM 626 N N . LYS A 1 83 ? -9.512 12.614 4.733 1.00 96.50 83 LYS A N 1
ATOM 627 C CA . LYS A 1 83 ? -10.794 11.936 4.467 1.00 96.50 83 LYS A CA 1
ATOM 628 C C . LYS A 1 83 ? -10.547 10.552 3.875 1.00 96.50 83 LYS A C 1
ATOM 630 O O . LYS A 1 83 ? -9.733 10.420 2.964 1.00 96.50 83 LYS A O 1
ATOM 635 N N . LEU A 1 84 ? -11.266 9.546 4.372 1.00 96.25 84 LEU A N 1
ATOM 636 C CA . LEU A 1 84 ? -11.220 8.173 3.874 1.00 96.25 84 LEU A CA 1
ATOM 637 C C . LEU A 1 84 ? -12.646 7.715 3.554 1.00 96.25 84 LEU A C 1
ATOM 639 O O . LEU A 1 84 ? -13.459 7.538 4.457 1.00 96.25 84 LEU A O 1
ATOM 643 N N . GLU A 1 85 ? -12.941 7.524 2.271 1.00 96.19 85 GLU A N 1
ATOM 644 C CA . GLU A 1 85 ? -14.249 7.083 1.780 1.00 96.19 85 GLU A CA 1
ATOM 645 C C . GLU A 1 85 ? -14.062 5.830 0.920 1.00 96.19 85 GLU A C 1
ATOM 647 O O . GLU A 1 85 ? -13.290 5.829 -0.038 1.00 96.19 85 GLU A O 1
ATOM 652 N N . ALA A 1 86 ? -14.743 4.738 1.273 1.00 97.12 86 ALA A N 1
ATOM 653 C CA . ALA A 1 86 ? -14.662 3.473 0.549 1.00 97.12 86 ALA A CA 1
ATOM 654 C C . ALA A 1 86 ? -15.919 2.625 0.779 1.00 97.12 86 ALA A C 1
ATOM 656 O O . ALA A 1 86 ? -16.620 2.783 1.776 1.00 97.12 86 ALA A O 1
ATOM 657 N N . ARG A 1 87 ? -16.170 1.654 -0.111 1.00 96.81 87 ARG A N 1
ATOM 658 C CA . ARG A 1 87 ? -17.246 0.660 0.074 1.00 96.81 87 ARG A CA 1
ATOM 659 C C . ARG A 1 87 ? -17.015 -0.231 1.304 1.00 96.81 87 ARG A C 1
ATOM 661 O O . ARG A 1 87 ? -17.971 -0.654 1.942 1.00 96.81 87 ARG A O 1
ATOM 668 N N . LYS A 1 88 ? -15.754 -0.558 1.596 1.00 96.56 88 LYS A N 1
ATOM 669 C CA . LYS A 1 88 ? -15.317 -1.335 2.763 1.00 96.56 88 LYS A CA 1
ATOM 670 C C . LYS A 1 88 ? -13.974 -0.777 3.228 1.00 96.56 88 LYS A C 1
ATOM 672 O O . LYS A 1 88 ? -13.092 -0.579 2.398 1.00 96.56 88 LYS A O 1
ATOM 677 N N . VAL A 1 89 ? -13.825 -0.577 4.534 1.00 96.81 89 VAL A N 1
ATOM 678 C CA . VAL A 1 89 ? -12.556 -0.238 5.191 1.00 96.81 89 VAL A CA 1
ATOM 679 C C . VAL A 1 89 ? -12.226 -1.357 6.175 1.00 96.81 89 VAL A C 1
ATOM 681 O O . VAL A 1 89 ? -13.101 -1.808 6.910 1.00 96.81 89 VAL A O 1
ATOM 684 N N . GLU A 1 90 ? -10.982 -1.828 6.165 1.00 95.19 90 GLU A N 1
ATOM 685 C CA . GLU A 1 90 ? -10.483 -2.859 7.077 1.00 95.19 90 GLU A CA 1
ATOM 686 C C . GLU A 1 90 ? -9.161 -2.383 7.678 1.00 95.19 90 GLU A C 1
ATOM 688 O O . GLU A 1 90 ? -8.247 -2.006 6.949 1.00 95.19 90 GLU A O 1
ATOM 693 N N . ILE A 1 91 ? -9.082 -2.366 9.009 1.00 94.69 91 ILE A N 1
ATOM 694 C CA . ILE A 1 91 ? -7.910 -1.921 9.767 1.00 94.69 91 ILE A CA 1
ATOM 695 C C . ILE A 1 91 ? -7.528 -3.059 10.706 1.00 94.69 91 ILE A C 1
ATOM 697 O O . ILE A 1 91 ? -8.357 -3.527 11.485 1.00 94.69 91 ILE A O 1
ATOM 701 N N . LYS A 1 92 ? -6.279 -3.516 10.619 1.00 95.00 92 LYS A N 1
ATOM 702 C CA . LYS A 1 92 ? -5.751 -4.617 11.427 1.00 95.00 92 LYS A CA 1
ATOM 703 C C . LYS A 1 92 ? -4.385 -4.233 11.984 1.00 95.00 92 LYS A C 1
ATOM 705 O O . LYS A 1 92 ? -3.490 -3.904 11.215 1.00 95.00 92 LYS A O 1
ATOM 710 N N . SER A 1 93 ? -4.22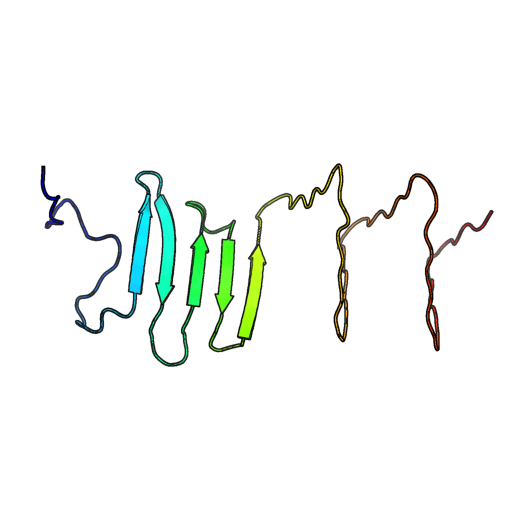8 -4.331 13.302 1.00 95.88 93 SER A N 1
ATOM 711 C CA . SER A 1 93 ? -2.936 -4.264 13.996 1.00 95.88 93 SER A CA 1
ATOM 712 C C . SER A 1 93 ? -2.629 -5.632 14.604 1.00 95.88 93 SER A C 1
ATOM 714 O O . SER A 1 93 ? -3.540 -6.337 15.039 1.00 95.88 93 SER A O 1
ATOM 716 N N . SER A 1 94 ? -1.360 -6.042 14.590 1.00 95.31 94 SER A N 1
ATOM 717 C CA . SER A 1 94 ? -0.900 -7.255 15.284 1.00 95.31 94 SER A CA 1
ATOM 718 C C . SER A 1 94 ? -0.606 -7.018 16.765 1.00 95.31 94 SER A C 1
ATOM 720 O O . SER A 1 94 ? -0.498 -7.978 17.522 1.00 95.31 94 SER A O 1
ATOM 722 N N . ALA A 1 95 ? -0.433 -5.756 17.148 1.00 96.12 95 ALA A N 1
ATOM 723 C CA . ALA A 1 95 ? -0.219 -5.307 18.513 1.00 96.12 95 ALA A CA 1
ATOM 724 C C . ALA A 1 95 ? -1.326 -4.299 18.856 1.00 96.12 95 ALA A C 1
ATOM 726 O O . ALA A 1 95 ? -2.482 -4.493 18.472 1.00 96.12 95 ALA A O 1
ATOM 727 N N . ASP A 1 96 ? -0.979 -3.216 19.539 1.00 94.81 96 ASP A N 1
ATOM 728 C CA . ASP A 1 96 ? -1.942 -2.192 19.914 1.00 94.81 96 ASP A CA 1
ATOM 729 C C . ASP A 1 96 ? -2.362 -1.330 18.713 1.00 94.81 96 ASP A C 1
ATOM 731 O O . ASP A 1 96 ? -1.633 -1.166 17.728 1.00 94.81 96 ASP A O 1
ATOM 735 N N . ALA A 1 97 ? -3.571 -0.782 18.795 1.00 94.81 97 ALA A N 1
ATOM 736 C CA . ALA A 1 97 ? -4.074 0.263 17.914 1.00 94.81 97 ALA A CA 1
ATOM 737 C C . ALA A 1 97 ? -4.693 1.358 18.789 1.00 94.81 97 ALA A C 1
ATOM 739 O O . ALA A 1 97 ? -5.592 1.073 19.580 1.00 94.81 97 ALA A O 1
ATOM 740 N N . SER A 1 98 ? -4.213 2.595 18.660 1.00 93.62 98 SER A N 1
ATOM 741 C CA . SER A 1 98 ? -4.719 3.755 19.399 1.00 93.62 98 SER A CA 1
ATOM 742 C C . SER A 1 98 ? -5.464 4.716 18.472 1.00 93.62 98 SER A C 1
ATOM 744 O O . SER A 1 98 ? -5.088 4.917 17.316 1.00 93.62 98 SER A O 1
ATOM 746 N N . LEU A 1 99 ? -6.541 5.311 18.986 1.00 93.88 99 LEU A N 1
ATOM 747 C CA . LEU A 1 99 ? -7.295 6.369 18.323 1.00 93.88 99 LEU A CA 1
ATOM 748 C C . LEU A 1 99 ? -7.572 7.466 19.347 1.00 93.88 99 LEU A C 1
ATOM 750 O O . LEU A 1 99 ? -8.288 7.243 20.320 1.00 93.88 99 LEU A O 1
ATOM 754 N N . GLU A 1 100 ? -7.003 8.644 19.118 1.00 94.00 100 GLU A N 1
ATOM 755 C CA . GLU A 1 100 ? -7.090 9.782 20.029 1.00 94.00 100 GLU A CA 1
ATOM 756 C C . GLU A 1 100 ? -7.576 11.021 19.277 1.00 94.00 100 GLU A C 1
ATOM 758 O O . GLU A 1 100 ? -7.159 11.288 18.148 1.00 94.00 100 GLU A O 1
ATOM 763 N N . ALA A 1 101 ? -8.447 11.801 19.917 1.00 95.69 101 ALA A N 1
ATOM 764 C CA . ALA A 1 101 ? -8.876 13.100 19.422 1.00 95.69 101 ALA A CA 1
ATOM 765 C C . ALA A 1 101 ? -8.907 14.108 20.572 1.00 95.69 101 ALA A C 1
ATOM 767 O O . ALA A 1 101 ? -9.407 13.810 21.653 1.00 95.69 101 ALA A O 1
ATOM 768 N N . GLY A 1 102 ? -8.399 15.320 20.328 1.00 94.75 102 GLY A N 1
ATOM 769 C CA . GLY A 1 102 ? -8.331 16.365 21.356 1.00 94.75 102 GLY A CA 1
ATOM 770 C C . GLY A 1 102 ? -9.683 16.981 21.734 1.00 94.75 102 GLY A C 1
ATOM 771 O O . GLY A 1 102 ? -9.800 17.538 22.820 1.00 94.75 102 GLY A O 1
ATOM 772 N N . ALA A 1 103 ? -10.690 16.902 20.856 1.00 96.25 103 ALA A N 1
ATOM 773 C CA . ALA A 1 103 ? -12.023 17.471 21.089 1.00 96.25 103 ALA A CA 1
ATOM 774 C C . ALA A 1 103 ? -13.109 16.397 21.266 1.00 96.25 103 ALA A C 1
ATOM 776 O O . ALA A 1 103 ? -13.888 16.467 22.210 1.00 96.25 103 ALA A O 1
ATOM 777 N N . GLY A 1 104 ? -13.161 15.404 20.374 1.00 94.56 104 GLY A N 1
ATOM 778 C CA . GLY A 1 104 ? -14.141 14.320 20.430 1.00 94.56 104 GLY A CA 1
ATOM 779 C C . GLY A 1 104 ? -13.982 13.330 19.277 1.00 94.56 104 GLY A C 1
ATOM 780 O O . GLY A 1 104 ? -13.306 13.624 18.289 1.00 94.56 104 GLY A O 1
ATOM 781 N N . ILE A 1 105 ? -14.596 12.155 19.425 1.00 95.94 105 ILE A N 1
ATOM 782 C CA . ILE A 1 105 ? -14.674 11.107 18.401 1.00 95.94 105 ILE A CA 1
ATOM 783 C C . ILE A 1 105 ? -16.153 10.774 18.195 1.00 95.94 105 ILE A C 1
ATOM 785 O O . ILE A 1 105 ? -16.811 10.323 19.130 1.00 95.94 105 ILE A O 1
ATOM 789 N N . ASP A 1 106 ? -16.645 10.935 16.968 1.00 94.38 106 ASP A N 1
ATOM 790 C CA . ASP A 1 106 ? -17.999 10.537 16.578 1.00 94.38 106 ASP A CA 1
ATOM 791 C C . ASP A 1 106 ? -17.958 9.233 15.771 1.00 94.38 106 ASP A C 1
ATOM 793 O O . ASP A 1 106 ? -17.319 9.156 14.720 1.00 94.38 106 ASP A O 1
ATOM 797 N N . VAL A 1 107 ? -18.670 8.202 16.238 1.00 94.62 107 VAL A N 1
ATOM 798 C CA . VAL A 1 107 ? -18.786 6.905 15.551 1.00 94.62 107 VAL A CA 1
ATOM 799 C C . VAL A 1 107 ? -20.256 6.609 15.285 1.00 94.62 107 VAL A C 1
ATOM 801 O O . VAL A 1 107 ? -21.044 6.459 16.213 1.00 94.62 107 VAL A O 1
ATOM 804 N N . THR A 1 108 ? -20.632 6.505 14.009 1.00 94.56 108 THR A N 1
ATOM 805 C CA . THR A 1 108 ? -22.014 6.222 13.594 1.00 94.56 108 THR A CA 1
ATOM 806 C C . THR A 1 108 ? -22.068 4.973 12.723 1.00 94.56 108 THR A C 1
ATOM 808 O O . THR A 1 108 ? -21.370 4.881 11.716 1.00 94.56 108 THR A O 1
ATOM 811 N N . ALA A 1 109 ? -22.939 4.028 13.082 1.00 96.12 109 ALA A N 1
ATOM 812 C CA . ALA A 1 109 ? -23.283 2.871 12.263 1.00 96.12 109 ALA A CA 1
ATOM 813 C C . ALA A 1 109 ? -24.806 2.811 12.094 1.00 96.12 109 ALA A C 1
ATOM 815 O O . ALA A 1 109 ? -25.540 2.884 13.075 1.00 96.12 109 ALA A O 1
ATOM 816 N N . SER A 1 110 ? -25.288 2.672 10.857 1.00 95.81 110 SER A N 1
ATOM 817 C CA . SER A 1 110 ? -26.729 2.664 10.559 1.00 95.81 110 SER A CA 1
ATOM 818 C C . SER A 1 110 ? -27.441 1.383 10.996 1.00 95.81 110 SER A C 1
ATOM 820 O O . SER A 1 110 ? -28.646 1.407 11.227 1.00 95.81 110 SER A O 1
ATOM 822 N N . ALA A 1 111 ? -26.709 0.271 11.088 1.00 97.12 111 ALA A N 1
ATOM 823 C CA . ALA A 1 111 ? -27.260 -1.032 11.449 1.00 97.12 111 ALA A CA 1
ATOM 824 C C . ALA A 1 111 ? -26.718 -1.536 12.790 1.00 97.12 111 ALA A C 1
ATOM 826 O O . ALA A 1 111 ? -27.473 -1.727 13.738 1.00 97.12 111 ALA A O 1
ATOM 827 N N . THR A 1 112 ? -25.412 -1.790 12.886 1.00 95.62 112 THR A N 1
ATOM 828 C CA . THR A 1 112 ? -24.821 -2.398 14.084 1.00 95.62 112 THR A CA 1
ATOM 829 C C . THR A 1 112 ? -23.412 -1.876 14.310 1.00 95.62 112 THR A C 1
ATOM 831 O O . THR A 1 112 ? -22.612 -1.821 13.377 1.00 95.62 112 THR A O 1
ATOM 834 N N . LEU A 1 113 ? -23.112 -1.539 15.564 1.00 96.06 113 LEU A N 1
ATOM 835 C CA . LEU A 1 113 ? -21.770 -1.268 16.064 1.00 96.06 113 LEU A CA 1
ATOM 836 C C . LEU A 1 113 ? -21.402 -2.376 17.058 1.00 96.06 113 LEU A C 1
ATOM 838 O O . LEU A 1 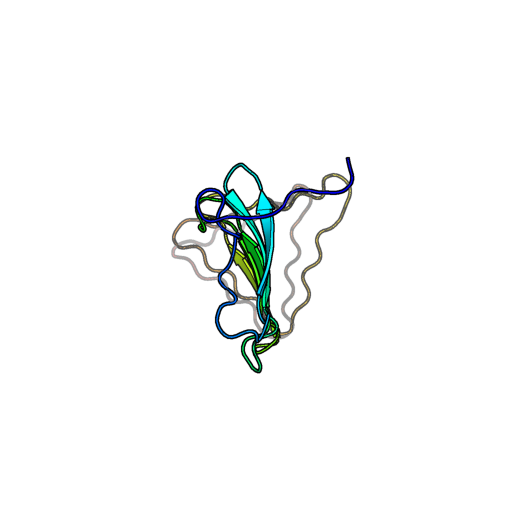113 ? -22.094 -2.555 18.056 1.00 96.06 113 LEU A O 1
ATOM 842 N N . ASN A 1 114 ? -20.323 -3.112 16.785 1.00 93.38 114 ASN A N 1
ATOM 843 C CA . ASN A 1 114 ? -19.803 -4.147 17.679 1.00 93.38 114 ASN A CA 1
ATOM 844 C C . ASN A 1 114 ? -18.500 -3.664 18.318 1.00 93.38 114 ASN A C 1
ATOM 846 O O . ASN A 1 114 ? -17.563 -3.312 17.605 1.00 93.38 114 ASN A O 1
ATOM 850 N N . ILE A 1 115 ? -18.432 -3.693 19.649 1.00 94.31 115 ILE A N 1
ATOM 851 C CA . ILE A 1 115 ? -17.228 -3.388 20.428 1.00 94.31 115 ILE A CA 1
ATOM 852 C C . ILE A 1 115 ? -17.001 -4.563 21.373 1.00 94.31 115 ILE A C 1
ATOM 854 O O . ILE A 1 115 ? -17.890 -4.925 22.142 1.00 94.31 115 ILE A O 1
ATOM 858 N N . GLN A 1 116 ? -15.832 -5.192 21.278 1.00 91.69 116 GLN A N 1
ATOM 859 C CA . GLN A 1 116 ? -15.498 -6.395 22.034 1.00 91.69 116 GLN A CA 1
ATOM 860 C C . GLN A 1 116 ? -14.098 -6.262 22.627 1.00 91.69 116 GLN A C 1
ATOM 862 O O . GLN A 1 116 ? -13.154 -5.877 21.945 1.00 91.69 116 GLN A O 1
ATOM 867 N N . GLY A 1 117 ? -13.975 -6.613 23.900 1.00 92.81 117 GLY A N 1
ATOM 868 C CA . GLY A 1 117 ? -12.723 -6.669 24.639 1.00 92.81 117 GLY A CA 1
ATOM 869 C C . GLY A 1 117 ? -12.959 -7.400 25.954 1.00 92.81 117 GLY A C 1
ATOM 870 O O . GLY A 1 117 ? -14.097 -7.482 26.414 1.00 92.81 117 GLY A O 1
ATOM 871 N N . ALA A 1 118 ? -11.899 -7.938 26.563 1.00 95.31 118 ALA A N 1
ATOM 872 C CA . ALA A 1 118 ? -12.004 -8.543 27.895 1.00 95.31 118 ALA A CA 1
ATOM 873 C C . ALA A 1 118 ? -12.535 -7.534 28.933 1.00 95.31 118 ALA A C 1
ATOM 875 O O . ALA A 1 118 ? -13.303 -7.901 29.818 1.00 95.31 118 ALA A O 1
ATOM 876 N N . THR A 1 119 ? -12.176 -6.258 28.756 1.00 92.75 119 THR A N 1
ATOM 877 C CA . THR A 1 119 ? -12.684 -5.121 29.521 1.00 92.75 119 THR A CA 1
ATOM 878 C C . THR A 1 119 ? -13.029 -3.993 2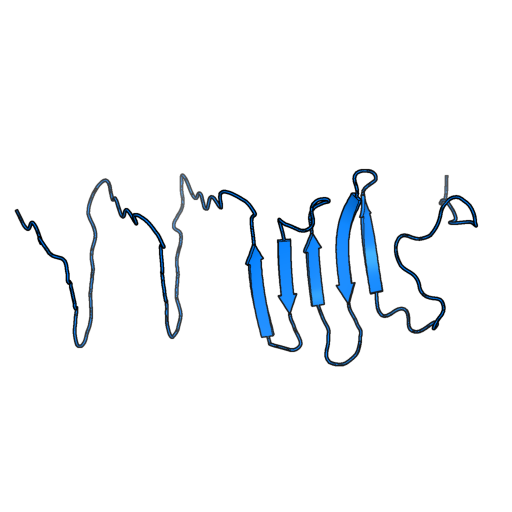8.558 1.00 92.75 119 THR A C 1
ATOM 880 O O . THR A 1 119 ? -12.225 -3.658 27.688 1.00 92.75 119 THR A O 1
ATOM 883 N N . VAL A 1 120 ? -14.201 -3.387 28.736 1.00 94.94 120 VAL A N 1
ATOM 884 C CA . VAL A 1 120 ? -14.598 -2.153 28.049 1.00 94.94 120 VAL A CA 1
ATOM 885 C C . VAL A 1 120 ? -14.902 -1.117 29.124 1.00 94.94 120 VAL A C 1
ATOM 887 O O . VAL A 1 120 ? -15.836 -1.292 29.903 1.00 94.94 120 VAL A O 1
ATOM 890 N N . ASN A 1 121 ? -14.091 -0.062 29.190 1.00 86.75 121 ASN A N 1
ATOM 891 C CA . ASN A 1 121 ? -14.300 1.039 30.124 1.00 86.75 121 ASN A CA 1
ATOM 892 C C . ASN A 1 121 ? -15.094 2.139 29.419 1.00 86.75 121 ASN A C 1
ATOM 894 O O . ASN A 1 121 ? -14.658 2.642 28.386 1.00 86.75 121 ASN A O 1
ATOM 898 N N . ILE A 1 122 ? -16.248 2.495 29.978 1.00 89.75 122 ILE A N 1
ATOM 899 C CA . ILE A 1 122 ? -17.082 3.613 29.532 1.00 89.75 122 ILE A CA 1
ATOM 900 C C . ILE A 1 122 ? -17.331 4.456 30.778 1.00 89.75 122 ILE A C 1
ATOM 902 O O . ILE A 1 122 ? -17.872 3.936 31.756 1.00 89.75 122 ILE A O 1
ATOM 906 N N . ASN A 1 123 ? -16.880 5.706 30.770 1.00 72.38 123 ASN A N 1
ATOM 907 C CA . ASN A 1 123 ? -16.986 6.632 31.894 1.00 72.38 123 ASN A CA 1
ATOM 908 C C . ASN A 1 123 ? -17.743 7.905 31.526 1.00 72.38 123 ASN A C 1
ATOM 910 O O . ASN A 1 123 ? -17.725 8.293 30.339 1.00 72.38 123 ASN A O 1
#

pLDDT: mean 93.44, std 6.02, range [61.31, 98.62]

Sequence (123 aa):
MLGGLWNGKDKPPADNADGQNALRLIRSRSGHLVRLNDEDGKEKIEIIDKSEKNSIVFDTASNTITITSDQDISLLAPQGTIKLEARKVEIKSSADASLEAGAGIDVTASATLNIQGATVNIN